Protein AF-A0A7X8YQM0-F1 (afdb_monomer_lite)

Secondary structure (DSSP, 8-state):
-GGGTGGGHHHHHS-HHHHHHHHHHTTTS-HHHHHHHHHHHHHHS--HHHHHHHHHS-B-SS-HHIIIIIIS-HHHHTT--HHHHHHHHHHHS-B-HHHHHTTTT----

Radius of gyration: 17.64 Å; chains: 1; bounding box: 40×44×36 Å

Sequence (109 aa):
MTKAFGTKWLDKTVTEETKDGLKASIQTRPRALRDERLIEEALYEMDIKTLENYLFIPQRDISCNQVIDIALSPEKLKEMTKEQIEAELANARPKSLWERQFADKVSID

Foldseek 3Di:
DCVPQALCPCVQPDDVVVVVVQCVVPVPDDSRVSRSVVVVVVVVPDDPVRVCCQQFPFDFSDDPCCLVCPVVNPVVVVVDDPVSNVVSVVNRDTDGNCVVPPPVPDDPD

Structure (mmCIF, N/CA/C/O backbone):
data_AF-A0A7X8YQM0-F1
#
_entry.id   AF-A0A7X8YQM0-F1
#
loop_
_atom_site.group_PDB
_atom_site.id
_atom_site.type_symbol
_atom_site.label_atom_id
_atom_site.label_alt_id
_atom_site.label_comp_id
_atom_site.label_asym_id
_atom_site.label_entity_id
_atom_site.label_seq_id
_atom_site.pdbx_PDB_ins_code
_atom_site.Cartn_x
_atom_site.Cartn_y
_atom_site.Cartn_z
_atom_site.occupancy
_atom_site.B_iso_or_equiv
_atom_site.auth_seq_id
_atom_site.auth_comp_id
_atom_site.auth_asym_id
_atom_site.auth_atom_id
_atom_site.pdbx_PDB_model_num
ATOM 1 N N . MET A 1 1 ? 18.193 0.384 -0.538 1.00 40.31 1 MET A N 1
ATOM 2 C CA . MET A 1 1 ? 16.714 0.472 -0.585 1.00 40.31 1 MET A CA 1
ATOM 3 C C . MET A 1 1 ? 16.036 -0.874 -0.285 1.00 40.31 1 MET A C 1
ATOM 5 O O . MET A 1 1 ? 15.030 -0.889 0.408 1.00 40.31 1 MET A O 1
ATOM 9 N N . THR A 1 2 ? 16.640 -2.004 -0.673 1.00 41.25 2 THR A N 1
ATOM 10 C CA . THR A 1 2 ? 16.228 -3.395 -0.362 1.00 41.25 2 THR A CA 1
ATOM 11 C C . THR A 1 2 ? 16.144 -3.750 1.135 1.00 41.25 2 THR A C 1
ATOM 13 O O . THR A 1 2 ? 15.331 -4.580 1.532 1.00 41.25 2 THR A O 1
ATOM 16 N N . LYS A 1 3 ? 16.896 -3.065 2.009 1.00 44.44 3 LYS A N 1
ATOM 17 C CA . LYS A 1 3 ? 16.893 -3.336 3.462 1.00 44.44 3 LYS A CA 1
ATOM 18 C C . LYS A 1 3 ? 15.594 -2.989 4.209 1.00 44.44 3 LYS A C 1
ATOM 20 O O . LYS A 1 3 ? 15.418 -3.479 5.318 1.00 44.44 3 LYS A O 1
ATOM 25 N N . ALA A 1 4 ? 14.710 -2.148 3.661 1.00 50.34 4 ALA A N 1
ATOM 26 C CA . ALA A 1 4 ? 13.541 -1.651 4.403 1.00 50.34 4 ALA A CA 1
ATOM 27 C C . ALA A 1 4 ? 12.339 -2.616 4.403 1.00 50.34 4 ALA A C 1
ATOM 29 O O . ALA A 1 4 ? 11.557 -2.603 5.350 1.00 50.34 4 ALA A O 1
ATOM 30 N N . PHE A 1 5 ? 12.201 -3.458 3.371 1.00 47.47 5 PHE A N 1
ATOM 31 C CA . PHE A 1 5 ? 11.042 -4.349 3.197 1.00 47.47 5 PHE A CA 1
ATOM 32 C C . PHE A 1 5 ? 11.367 -5.839 3.252 1.00 47.47 5 PHE A C 1
ATOM 34 O O . PHE A 1 5 ? 10.466 -6.653 3.477 1.00 47.47 5 PHE A O 1
ATOM 41 N N . GLY A 1 6 ? 12.643 -6.193 3.084 1.00 62.00 6 GLY A N 1
ATOM 42 C CA . GLY A 1 6 ? 13.093 -7.579 3.074 1.00 62.00 6 GLY A CA 1
ATOM 43 C C . GLY A 1 6 ? 12.269 -8.456 2.126 1.00 62.00 6 GLY A C 1
ATOM 44 O O . GLY A 1 6 ? 11.758 -8.010 1.099 1.00 62.00 6 GLY A O 1
ATOM 45 N N . THR A 1 7 ? 12.089 -9.713 2.515 1.00 53.75 7 THR A N 1
ATOM 46 C CA . THR A 1 7 ? 11.460 -10.771 1.707 1.00 53.75 7 THR A CA 1
ATOM 47 C C . THR A 1 7 ? 9.970 -10.574 1.412 1.00 53.75 7 THR A C 1
ATOM 49 O O . THR A 1 7 ? 9.408 -11.319 0.620 1.00 53.75 7 THR A O 1
ATOM 52 N N . LYS A 1 8 ? 9.299 -9.589 2.024 1.00 59.28 8 LYS A N 1
ATOM 53 C CA . LYS A 1 8 ? 7.849 -9.367 1.848 1.00 59.28 8 LYS A CA 1
ATOM 54 C C . LYS A 1 8 ? 7.498 -8.326 0.790 1.00 59.28 8 LYS A C 1
ATOM 56 O O . LYS A 1 8 ? 6.316 -8.093 0.556 1.00 59.28 8 LYS A O 1
ATOM 61 N N . TRP A 1 9 ? 8.489 -7.677 0.180 1.00 62.91 9 TRP A N 1
ATOM 62 C CA . TRP A 1 9 ? 8.236 -6.671 -0.852 1.00 62.91 9 TRP A CA 1
ATOM 63 C C . TRP A 1 9 ? 7.543 -7.287 -2.067 1.00 62.91 9 TRP A C 1
ATOM 65 O O . TRP A 1 9 ? 6.496 -6.803 -2.482 1.00 62.91 9 TRP A O 1
ATOM 75 N N . LEU A 1 10 ? 8.055 -8.429 -2.537 1.00 61.22 10 LEU A N 1
ATOM 76 C CA . LEU A 1 10 ? 7.543 -9.117 -3.720 1.00 61.22 10 LEU A CA 1
ATOM 77 C C . LEU A 1 10 ? 6.070 -9.528 -3.594 1.00 61.22 10 LEU A C 1
ATOM 79 O O . LEU A 1 10 ? 5.323 -9.498 -4.565 1.00 61.22 10 LEU A O 1
ATOM 83 N N . ASP A 1 11 ? 5.647 -9.900 -2.385 1.00 65.38 11 ASP A N 1
ATOM 84 C CA . ASP A 1 11 ? 4.261 -10.272 -2.104 1.00 65.38 11 ASP A CA 1
ATOM 85 C C . ASP A 1 11 ? 3.306 -9.074 -2.094 1.00 65.38 11 ASP A C 1
ATOM 87 O O . ASP A 1 11 ? 2.100 -9.262 -2.231 1.00 65.38 11 ASP A O 1
ATOM 91 N N . LYS A 1 12 ? 3.826 -7.855 -1.917 1.00 63.19 12 LYS A N 1
ATOM 92 C CA . LYS A 1 12 ? 3.021 -6.645 -1.721 1.00 63.19 12 LYS A CA 1
ATOM 93 C C . LYS A 1 12 ? 2.994 -5.704 -2.920 1.00 63.19 12 LYS A C 1
ATOM 95 O O . LYS A 1 12 ? 2.131 -4.835 -2.949 1.00 63.19 12 LYS A O 1
ATOM 100 N N . THR A 1 13 ? 3.921 -5.836 -3.868 1.00 61.56 13 THR A N 1
ATOM 101 C CA . THR A 1 13 ? 4.106 -4.840 -4.939 1.00 61.56 13 THR A CA 1
ATOM 102 C C . THR A 1 13 ? 3.963 -5.391 -6.356 1.00 61.56 13 THR A C 1
ATOM 104 O O . THR A 1 13 ? 3.983 -4.606 -7.300 1.00 61.56 13 THR A O 1
ATOM 107 N N . VAL A 1 14 ? 3.800 -6.708 -6.532 1.00 64.75 14 VAL A N 1
ATOM 108 C CA . VAL A 1 14 ? 3.805 -7.357 -7.854 1.00 64.75 14 VAL A CA 1
ATOM 109 C C . VAL A 1 14 ? 2.626 -8.329 -8.002 1.00 64.75 14 VAL A C 1
ATOM 111 O O . VAL A 1 14 ? 2.291 -9.057 -7.069 1.00 64.75 14 VAL A O 1
ATOM 114 N N . THR A 1 15 ? 1.992 -8.348 -9.181 1.00 69.38 15 THR A N 1
ATOM 115 C CA . THR A 1 15 ? 0.888 -9.262 -9.534 1.00 69.38 15 THR A CA 1
ATOM 116 C C . THR A 1 15 ? 1.358 -10.717 -9.677 1.00 69.38 15 THR A C 1
ATOM 118 O O . THR A 1 15 ? 2.495 -10.973 -10.077 1.00 69.38 15 THR A O 1
ATOM 121 N N . GLU A 1 16 ? 0.482 -11.689 -9.386 1.00 66.00 16 GLU A N 1
ATOM 122 C CA . GLU A 1 16 ? 0.839 -13.124 -9.391 1.00 66.00 16 GLU A CA 1
ATOM 123 C C . GLU A 1 16 ? 1.335 -13.638 -10.759 1.00 66.00 16 GLU A C 1
ATOM 125 O O . GLU A 1 16 ? 2.263 -14.440 -10.800 1.00 66.00 16 GLU A O 1
ATOM 130 N N . GLU A 1 17 ? 0.831 -13.110 -11.879 1.00 64.44 17 GLU A N 1
ATOM 131 C CA . GLU A 1 17 ? 1.286 -13.485 -13.233 1.00 64.44 17 GLU A CA 1
ATOM 132 C C . GLU A 1 17 ? 2.759 -13.119 -13.483 1.00 64.44 17 GLU A C 1
ATOM 134 O O . GLU A 1 17 ? 3.541 -13.920 -14.000 1.00 64.44 17 GLU A O 1
ATOM 139 N N . THR A 1 18 ? 3.173 -11.930 -13.043 1.00 63.69 18 THR A N 1
ATOM 140 C CA . THR A 1 18 ? 4.565 -11.461 -13.130 1.00 63.69 18 THR A CA 1
ATOM 141 C C . THR A 1 18 ? 5.470 -12.283 -12.206 1.00 63.69 18 THR A C 1
ATOM 143 O O . THR A 1 18 ? 6.603 -12.627 -12.545 1.00 63.69 18 THR A O 1
ATOM 146 N N . LYS A 1 19 ? 4.934 -12.674 -11.047 1.00 64.19 19 LYS A N 1
ATOM 147 C CA . LYS A 1 19 ? 5.583 -13.555 -10.070 1.00 64.19 19 LYS A CA 1
ATOM 148 C C . LYS A 1 19 ? 5.854 -14.942 -10.641 1.00 64.19 19 LYS A C 1
ATOM 150 O O . LYS A 1 19 ? 6.927 -15.490 -10.404 1.00 64.19 19 LYS A O 1
ATOM 155 N N . ASP A 1 20 ? 4.913 -15.513 -11.382 1.00 65.31 20 ASP A N 1
ATOM 156 C CA . ASP A 1 20 ? 5.049 -16.856 -11.947 1.00 65.31 20 ASP A CA 1
ATOM 157 C C . ASP A 1 20 ? 6.029 -16.893 -13.128 1.00 65.31 20 ASP A C 1
ATOM 159 O O . ASP A 1 20 ? 6.833 -17.827 -13.218 1.00 65.31 20 ASP A O 1
ATOM 163 N N . GLY A 1 21 ? 6.084 -15.830 -13.940 1.00 64.75 21 GLY A N 1
ATOM 164 C CA . GLY A 1 21 ? 7.122 -15.654 -14.964 1.00 64.75 21 GLY A CA 1
ATOM 165 C C . GLY A 1 21 ? 8.538 -15.553 -14.379 1.00 64.75 21 GLY A C 1
ATOM 166 O O . GLY A 1 21 ? 9.474 -16.179 -14.878 1.00 64.75 21 GLY A O 1
ATOM 167 N N . LEU A 1 22 ? 8.692 -14.842 -13.261 1.00 60.84 22 LEU A N 1
ATOM 168 C CA . LEU A 1 22 ? 9.976 -14.692 -12.570 1.00 60.84 22 LEU A CA 1
ATOM 169 C C . LEU A 1 22 ? 10.363 -15.905 -11.709 1.00 60.84 22 LEU A C 1
ATOM 171 O O . LEU A 1 22 ? 11.536 -16.261 -11.608 1.00 60.84 22 LEU A O 1
ATOM 175 N N . LYS A 1 23 ? 9.402 -16.633 -11.132 1.00 61.78 23 LYS A N 1
ATOM 176 C CA . LYS A 1 23 ? 9.681 -17.927 -10.484 1.00 61.78 23 LYS A CA 1
ATOM 177 C C . LYS A 1 23 ? 10.206 -18.952 -11.490 1.00 61.78 23 LYS A C 1
ATOM 179 O O . LYS A 1 23 ? 11.061 -19.757 -11.109 1.00 61.78 23 LYS A O 1
ATOM 184 N N . ALA A 1 24 ? 9.712 -18.927 -12.732 1.00 60.12 24 ALA A N 1
ATOM 185 C CA . ALA A 1 24 ? 10.136 -19.828 -13.801 1.00 60.12 24 ALA A CA 1
ATOM 186 C C . ALA A 1 24 ? 11.594 -19.587 -14.232 1.00 60.12 24 ALA A C 1
ATOM 188 O O . ALA A 1 24 ? 12.316 -20.554 -14.473 1.00 60.12 24 ALA A O 1
ATOM 189 N N . SER A 1 25 ? 12.068 -18.336 -14.243 1.00 55.34 25 SER A N 1
ATOM 190 C CA . SER A 1 25 ? 13.455 -18.010 -14.614 1.00 55.34 25 SER A CA 1
ATOM 191 C C . SER A 1 25 ? 14.483 -18.278 -13.502 1.00 55.34 25 SER A C 1
ATOM 193 O O . SER A 1 25 ? 15.667 -18.448 -13.790 1.00 55.34 25 SER A O 1
ATOM 195 N N . ILE A 1 26 ? 14.057 -18.391 -12.236 1.00 54.62 26 ILE A N 1
ATOM 196 C CA . ILE A 1 26 ? 14.966 -18.456 -11.072 1.00 54.62 26 ILE A CA 1
ATOM 197 C C . ILE A 1 26 ? 14.956 -19.844 -10.383 1.00 54.62 26 ILE A C 1
ATOM 199 O O . ILE A 1 26 ? 15.432 -19.999 -9.258 1.00 54.62 26 ILE A O 1
ATOM 203 N N . GLN A 1 27 ? 14.436 -20.901 -11.026 1.00 51.09 27 GLN A N 1
ATOM 204 C CA . GLN A 1 27 ? 14.132 -22.199 -10.385 1.00 51.09 27 GLN A CA 1
ATOM 205 C C . GLN A 1 27 ? 15.263 -22.897 -9.598 1.00 51.09 27 GLN A C 1
ATOM 207 O O . GLN A 1 27 ? 14.957 -23.758 -8.776 1.00 51.09 27 GLN A O 1
ATOM 212 N N . THR A 1 28 ? 16.533 -22.506 -9.711 1.00 51.97 28 THR A N 1
ATOM 213 C CA . THR A 1 28 ? 17.660 -23.267 -9.143 1.00 51.97 28 THR A CA 1
ATOM 214 C C . THR A 1 28 ? 18.239 -22.767 -7.811 1.00 51.97 28 THR A C 1
ATOM 216 O O . THR A 1 28 ? 19.212 -23.358 -7.346 1.00 51.97 28 THR A O 1
ATOM 219 N N . ARG A 1 29 ? 17.715 -21.715 -7.154 1.00 47.72 29 ARG A N 1
ATOM 220 C CA . ARG A 1 29 ? 18.404 -21.123 -5.969 1.00 47.72 29 ARG A CA 1
ATOM 221 C C . ARG A 1 29 ? 17.513 -20.753 -4.769 1.00 47.72 29 ARG A C 1
ATOM 223 O O . ARG A 1 29 ? 16.295 -20.739 -4.918 1.00 47.72 29 ARG A O 1
ATOM 230 N N . PRO A 1 30 ? 18.066 -20.498 -3.566 1.00 49.09 30 PRO A N 1
ATOM 231 C CA . PRO A 1 30 ? 17.280 -20.228 -2.355 1.00 49.09 30 PRO A CA 1
ATOM 232 C C . PRO A 1 30 ? 16.375 -18.992 -2.489 1.00 49.09 30 PRO A C 1
ATOM 234 O O . PRO A 1 30 ? 16.791 -17.974 -3.033 1.00 49.09 30 PRO A O 1
ATOM 237 N N . ARG A 1 31 ? 15.142 -19.083 -1.973 1.00 52.41 31 ARG A N 1
ATOM 238 C CA . ARG A 1 31 ? 14.018 -18.145 -2.194 1.00 52.41 31 ARG A CA 1
ATOM 239 C C . ARG A 1 31 ? 14.344 -16.668 -1.906 1.00 52.41 31 ARG A C 1
ATOM 241 O O . ARG A 1 31 ? 14.034 -15.819 -2.724 1.00 52.41 31 ARG A O 1
ATOM 248 N N . ALA A 1 32 ? 15.058 -16.381 -0.817 1.00 50.69 32 ALA A N 1
ATOM 249 C CA . ALA A 1 32 ? 15.410 -15.011 -0.422 1.00 50.69 32 ALA A CA 1
ATOM 250 C C . ALA A 1 32 ? 16.363 -14.301 -1.405 1.00 50.69 32 ALA A C 1
ATOM 252 O O . ALA A 1 32 ? 16.237 -13.103 -1.627 1.00 50.69 32 ALA A O 1
ATOM 253 N N . LEU A 1 33 ? 17.272 -15.052 -2.041 1.00 51.72 33 LEU A N 1
ATOM 254 C CA . LEU A 1 33 ? 18.173 -14.531 -3.077 1.00 51.72 33 LEU A CA 1
ATOM 255 C C . LEU A 1 33 ? 17.454 -14.299 -4.412 1.00 51.72 33 LEU A C 1
ATOM 257 O O . LEU A 1 33 ? 17.988 -13.606 -5.273 1.00 51.72 33 LEU A O 1
ATOM 261 N N . ARG A 1 34 ? 16.270 -14.900 -4.605 1.00 58.50 34 ARG A N 1
ATOM 262 C CA . ARG A 1 34 ? 15.435 -14.642 -5.783 1.00 58.50 34 ARG A CA 1
ATOM 263 C C . ARG A 1 34 ? 14.769 -13.288 -5.649 1.00 58.50 34 ARG A C 1
ATOM 265 O O . ARG A 1 34 ? 14.891 -12.486 -6.559 1.00 58.50 34 ARG A O 1
ATOM 272 N N . ASP A 1 35 ? 14.135 -13.039 -4.505 1.00 58.50 35 ASP A N 1
ATOM 273 C CA . ASP A 1 35 ? 13.312 -11.851 -4.295 1.00 58.50 35 ASP A CA 1
ATOM 274 C C . ASP A 1 35 ? 14.147 -10.570 -4.345 1.00 58.50 35 ASP A C 1
ATOM 276 O O . ASP A 1 35 ? 13.766 -9.663 -5.070 1.00 58.50 35 ASP A O 1
ATOM 280 N N . GLU A 1 36 ? 15.305 -10.506 -3.670 1.00 62.41 36 GLU A N 1
ATOM 281 C CA . GLU A 1 36 ? 16.200 -9.330 -3.718 1.00 62.41 36 GLU A CA 1
ATOM 282 C C . GLU A 1 36 ? 16.711 -9.036 -5.131 1.00 62.41 36 GLU A C 1
ATOM 284 O O . GLU A 1 36 ? 16.696 -7.887 -5.569 1.00 62.41 36 GLU A O 1
ATOM 289 N N . ARG A 1 37 ? 17.106 -10.075 -5.869 1.00 64.25 37 ARG A N 1
ATOM 290 C CA . ARG A 1 37 ? 17.618 -9.926 -7.232 1.00 64.25 37 ARG A CA 1
ATOM 291 C C . ARG A 1 37 ? 16.517 -9.541 -8.222 1.00 64.25 37 ARG A C 1
ATOM 293 O O . ARG A 1 37 ? 16.768 -8.776 -9.138 1.00 64.25 37 ARG A O 1
ATOM 300 N N . LEU A 1 38 ? 15.291 -9.997 -7.980 1.00 66.12 38 LEU A N 1
ATOM 301 C CA . LEU A 1 38 ? 14.080 -9.557 -8.671 1.00 66.12 38 LEU A CA 1
ATOM 302 C C . LEU A 1 38 ? 13.834 -8.053 -8.509 1.00 66.12 38 LEU A C 1
ATOM 304 O O . LEU A 1 38 ? 13.469 -7.392 -9.475 1.00 66.12 38 LEU A O 1
ATOM 308 N N . ILE A 1 39 ? 14.033 -7.514 -7.299 1.00 68.94 39 ILE A N 1
ATOM 309 C CA . ILE A 1 39 ? 13.931 -6.068 -7.038 1.00 68.94 39 ILE A CA 1
ATOM 310 C C . ILE A 1 39 ? 14.996 -5.322 -7.832 1.00 68.94 39 ILE A C 1
ATOM 312 O O . ILE A 1 39 ? 14.700 -4.317 -8.470 1.00 68.94 39 ILE A O 1
ATOM 316 N N . GLU A 1 40 ? 16.238 -5.800 -7.762 1.00 71.25 40 GLU A N 1
ATOM 317 C CA . GLU A 1 40 ? 17.375 -5.166 -8.426 1.00 71.25 40 GLU A CA 1
ATOM 318 C C . GLU A 1 40 ? 17.222 -5.187 -9.948 1.00 71.25 40 GLU A C 1
ATOM 320 O O . GLU A 1 40 ? 17.396 -4.150 -10.580 1.00 71.25 40 GLU A O 1
ATOM 325 N N . GLU A 1 41 ? 16.824 -6.321 -10.525 1.00 68.19 41 GLU A N 1
ATOM 326 C CA . GLU A 1 41 ? 16.572 -6.459 -11.962 1.00 68.19 41 GLU A CA 1
ATOM 327 C C . GLU A 1 41 ? 15.363 -5.610 -12.392 1.00 68.19 41 GLU A C 1
ATOM 329 O O . GLU A 1 41 ? 15.459 -4.873 -13.368 1.00 68.19 41 GLU A O 1
ATOM 334 N N . ALA A 1 42 ? 14.265 -5.596 -11.626 1.00 69.81 42 ALA A N 1
ATOM 335 C CA . ALA A 1 42 ? 13.109 -4.750 -11.932 1.00 69.81 42 ALA A CA 1
ATOM 336 C C . ALA A 1 42 ? 13.444 -3.252 -11.893 1.00 69.81 42 ALA A C 1
ATOM 338 O O . ALA A 1 42 ? 12.962 -2.505 -12.735 1.00 69.81 42 ALA A O 1
ATOM 339 N N . LEU A 1 43 ? 14.270 -2.803 -10.943 1.00 74.56 43 LEU A N 1
ATOM 340 C CA . LEU A 1 43 ? 14.721 -1.410 -10.883 1.00 74.56 43 LEU A CA 1
ATOM 341 C C . LEU A 1 43 ? 15.713 -1.070 -12.003 1.00 74.56 43 LEU A C 1
ATOM 343 O O . LEU A 1 43 ? 15.728 0.070 -12.457 1.00 74.56 43 LEU A O 1
ATOM 347 N N . TYR A 1 44 ? 16.535 -2.029 -12.435 1.00 74.06 44 TYR A N 1
ATOM 348 C CA . TYR A 1 44 ? 17.516 -1.835 -13.506 1.00 74.06 44 TYR A CA 1
ATOM 349 C C . TYR A 1 44 ? 16.860 -1.688 -14.886 1.00 74.06 44 TYR A C 1
ATOM 351 O O . TYR A 1 44 ? 17.327 -0.904 -15.707 1.00 74.06 44 TYR A O 1
ATOM 359 N N . GLU A 1 45 ? 15.760 -2.403 -15.122 1.00 77.38 45 GLU A N 1
ATOM 360 C CA . GLU A 1 45 ? 14.999 -2.354 -16.379 1.00 77.38 45 GLU A CA 1
ATOM 361 C C . GLU A 1 45 ? 14.063 -1.132 -16.480 1.00 77.38 45 GLU A C 1
ATOM 363 O O . GLU A 1 45 ? 13.523 -0.845 -17.549 1.00 77.38 45 GLU A O 1
ATOM 368 N N . MET A 1 46 ? 13.844 -0.393 -15.385 1.00 81.69 46 MET A N 1
ATOM 369 C CA . MET A 1 46 ? 13.011 0.811 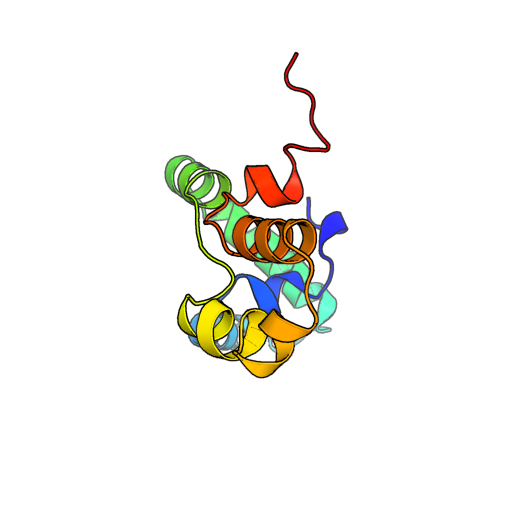-15.401 1.00 81.69 46 MET A CA 1
ATOM 370 C C . MET A 1 46 ? 13.768 1.999 -15.996 1.00 81.69 46 MET A C 1
ATOM 372 O O . MET A 1 46 ? 14.801 2.426 -15.481 1.00 81.69 46 MET A O 1
ATOM 376 N N . ASP A 1 47 ? 13.196 2.612 -17.033 1.00 84.06 47 ASP A N 1
ATOM 377 C CA . ASP A 1 47 ? 13.627 3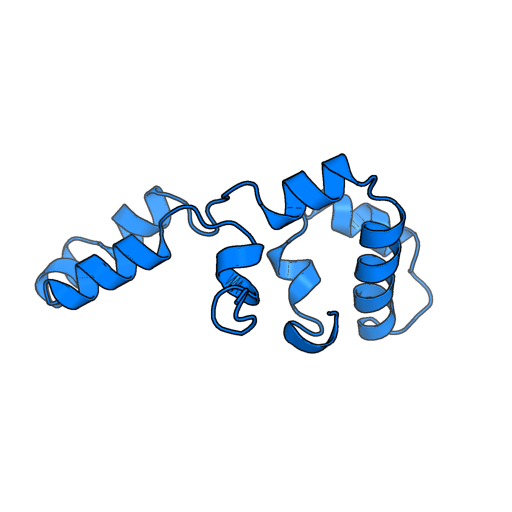.945 -17.446 1.00 84.06 47 ASP A CA 1
ATOM 378 C C . ASP A 1 47 ? 13.250 5.005 -16.393 1.00 84.06 47 ASP A C 1
ATOM 380 O O . ASP A 1 47 ? 12.438 4.776 -15.490 1.00 84.06 47 ASP A O 1
ATOM 384 N N . ILE A 1 48 ? 13.845 6.197 -16.512 1.00 84.56 48 ILE A N 1
ATOM 385 C CA . ILE A 1 48 ? 13.643 7.298 -15.555 1.00 84.56 48 ILE A CA 1
ATOM 386 C C . ILE A 1 48 ? 12.152 7.608 -15.375 1.00 84.56 48 ILE A C 1
ATOM 388 O O . ILE A 1 48 ? 11.697 7.797 -14.251 1.00 84.56 48 ILE A O 1
ATOM 392 N N . LYS A 1 49 ? 11.374 7.598 -16.461 1.00 82.12 4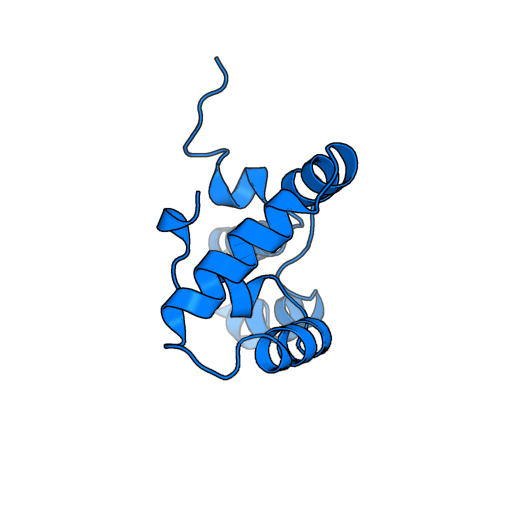9 LYS A N 1
ATOM 393 C CA . LYS A 1 49 ? 9.943 7.914 -16.424 1.00 82.12 49 LYS A CA 1
ATOM 394 C C . LYS A 1 49 ? 9.141 6.838 -15.692 1.00 82.12 49 LYS A C 1
ATOM 396 O O . LYS A 1 49 ? 8.194 7.141 -14.969 1.00 82.12 49 LYS A O 1
ATOM 401 N N . THR A 1 50 ? 9.506 5.578 -15.869 1.00 82.00 50 THR A N 1
ATOM 402 C CA . THR A 1 50 ? 8.878 4.437 -15.201 1.00 82.00 50 THR A CA 1
ATOM 403 C C . THR A 1 50 ? 9.209 4.445 -13.717 1.00 82.00 50 THR A C 1
ATOM 405 O O . THR A 1 50 ? 8.320 4.218 -12.896 1.00 82.00 50 THR A O 1
ATOM 408 N N . LEU A 1 51 ? 10.447 4.793 -13.364 1.00 84.75 51 LEU A N 1
ATOM 409 C CA . LEU A 1 51 ? 10.868 4.955 -11.978 1.00 84.75 51 LEU A CA 1
ATOM 410 C C . LEU A 1 51 ? 10.160 6.137 -11.300 1.00 84.75 51 LEU A C 1
ATOM 412 O O . LEU A 1 51 ? 9.670 5.990 -10.181 1.00 84.75 51 LEU A O 1
ATOM 416 N N . GLU A 1 52 ? 10.046 7.284 -11.975 1.00 85.19 52 GLU A N 1
ATOM 417 C CA . GLU A 1 52 ? 9.270 8.434 -11.492 1.00 85.19 52 GLU A CA 1
ATOM 418 C C . GLU A 1 52 ? 7.813 8.045 -11.243 1.00 85.19 52 GLU A C 1
ATOM 420 O O . GLU A 1 52 ? 7.269 8.298 -10.168 1.00 85.19 52 GLU A O 1
ATOM 425 N N . ASN A 1 53 ? 7.194 7.361 -12.204 1.00 87.12 53 ASN A N 1
ATOM 426 C CA . ASN A 1 53 ? 5.821 6.893 -12.072 1.00 87.12 53 ASN A CA 1
ATOM 427 C C . ASN A 1 53 ? 5.660 5.933 -10.890 1.00 87.12 53 ASN A C 1
ATOM 429 O O . ASN A 1 53 ? 4.730 6.074 -10.098 1.00 87.12 53 ASN A O 1
ATOM 433 N N . TYR A 1 54 ? 6.577 4.978 -10.754 1.00 85.19 54 TYR A N 1
ATOM 434 C CA . TYR A 1 54 ? 6.583 4.003 -9.670 1.00 85.19 54 TYR A CA 1
ATOM 435 C C . TYR A 1 54 ? 6.728 4.661 -8.289 1.00 85.19 54 TYR A C 1
ATOM 437 O O . TYR A 1 54 ? 6.064 4.260 -7.331 1.00 85.19 54 TYR A O 1
ATOM 445 N N . LEU A 1 55 ? 7.574 5.687 -8.176 1.00 86.50 55 LEU A N 1
ATOM 446 C CA . LEU A 1 55 ? 7.840 6.366 -6.910 1.00 86.50 55 LEU A CA 1
ATOM 447 C C . LEU A 1 55 ? 6.757 7.377 -6.533 1.00 86.50 55 LEU A C 1
ATOM 449 O O . LEU A 1 55 ? 6.423 7.468 -5.349 1.00 86.50 55 LEU A O 1
ATOM 453 N N . PHE A 1 56 ? 6.223 8.120 -7.507 1.00 89.25 56 PHE A N 1
ATOM 454 C CA . PHE A 1 56 ? 5.454 9.341 -7.255 1.00 89.25 56 PHE A CA 1
ATOM 455 C C . PHE A 1 56 ? 3.977 9.274 -7.647 1.00 89.25 56 PHE A C 1
ATOM 457 O O . PHE A 1 56 ? 3.210 10.094 -7.145 1.00 89.25 56 PHE A O 1
ATOM 464 N N . ILE A 1 57 ? 3.524 8.319 -8.471 1.00 90.25 57 ILE A N 1
ATOM 465 C CA . ILE A 1 57 ? 2.084 8.193 -8.749 1.00 90.25 57 ILE A CA 1
ATOM 466 C C . ILE A 1 57 ? 1.377 7.622 -7.511 1.00 90.25 57 ILE A C 1
ATOM 468 O O . ILE A 1 57 ? 1.706 6.516 -7.074 1.00 90.25 57 ILE A O 1
ATOM 472 N N . PRO A 1 58 ? 0.374 8.321 -6.945 1.00 89.19 58 PRO A N 1
ATOM 473 C CA . PRO A 1 58 ? -0.366 7.807 -5.804 1.00 89.19 58 PRO A CA 1
ATOM 474 C C . PRO A 1 58 ? -1.193 6.582 -6.184 1.00 89.19 58 PRO A C 1
ATOM 476 O O . PRO A 1 58 ? -2.024 6.631 -7.092 1.00 89.19 58 PRO A O 1
ATOM 479 N N . GLN A 1 59 ? -1.019 5.494 -5.440 1.00 84.19 59 GLN A N 1
ATOM 480 C CA . GLN A 1 59 ? -1.816 4.277 -5.598 1.00 84.19 59 GLN A CA 1
ATOM 481 C C . GLN A 1 59 ? -2.543 3.953 -4.296 1.00 84.19 59 GLN A C 1
ATOM 483 O O . GLN A 1 59 ? -2.135 4.399 -3.225 1.00 84.19 59 GLN A O 1
ATOM 488 N N . ARG A 1 60 ? -3.646 3.202 -4.355 1.00 82.50 60 ARG A N 1
ATOM 489 C CA . ARG A 1 60 ? -4.330 2.702 -3.151 1.00 82.50 60 ARG A CA 1
ATOM 490 C C . ARG A 1 60 ? -3.874 1.280 -2.861 1.00 82.50 60 ARG A C 1
ATOM 492 O O . ARG A 1 60 ? -4.011 0.425 -3.724 1.00 82.50 60 ARG A O 1
ATOM 499 N N . ASP A 1 61 ? -3.416 1.039 -1.636 1.00 79.25 61 ASP A N 1
ATOM 500 C CA . ASP A 1 61 ? -3.076 -0.317 -1.173 1.00 79.25 61 ASP A CA 1
ATOM 501 C C . ASP A 1 61 ? -4.314 -1.117 -0.761 1.00 79.25 61 ASP A C 1
ATOM 503 O O . ASP A 1 61 ? -4.284 -2.343 -0.710 1.00 79.25 61 ASP A O 1
ATOM 507 N N . ILE A 1 62 ? -5.401 -0.413 -0.439 1.00 82.38 62 ILE A N 1
ATOM 508 C CA . ILE A 1 62 ? -6.635 -0.988 0.084 1.00 82.38 62 ILE A CA 1
ATOM 509 C C . ILE A 1 62 ? -7.786 -0.530 -0.807 1.00 82.38 62 ILE A C 1
ATOM 511 O O . ILE A 1 62 ? -7.910 0.653 -1.143 1.00 82.38 62 ILE A O 1
ATOM 515 N N . SER A 1 63 ? -8.634 -1.474 -1.207 1.00 87.31 63 SER A N 1
ATOM 516 C CA . SER A 1 63 ? -9.826 -1.164 -1.998 1.00 87.31 63 SER A CA 1
ATOM 517 C C . SER A 1 63 ? -10.863 -0.404 -1.169 1.00 87.31 63 SER A C 1
ATOM 519 O O . SER A 1 63 ? -10.987 -0.613 0.037 1.00 87.31 63 SER A O 1
ATOM 521 N N . CYS A 1 64 ? -11.673 0.438 -1.817 1.00 86.88 64 CYS A N 1
ATOM 522 C CA . CYS A 1 64 ? -12.747 1.161 -1.128 1.00 86.88 64 CYS A CA 1
ATOM 523 C C . CYS A 1 64 ? -13.723 0.212 -0.413 1.00 86.88 64 CYS A C 1
ATOM 525 O O . CYS A 1 64 ? -14.160 0.523 0.687 1.00 86.88 64 CYS A O 1
ATOM 527 N N . ASN A 1 65 ? -14.000 -0.959 -0.992 1.00 90.94 65 ASN A N 1
ATOM 528 C CA . ASN A 1 65 ? -14.889 -1.958 -0.394 1.00 90.94 65 ASN A CA 1
ATOM 529 C C . ASN A 1 65 ? -14.294 -2.532 0.896 1.00 90.94 65 ASN A C 1
ATOM 531 O O . ASN A 1 65 ? -14.978 -2.631 1.902 1.00 90.94 65 ASN A O 1
ATOM 535 N N . GLN A 1 66 ? -12.990 -2.826 0.926 1.00 89.56 66 GLN A N 1
ATOM 536 C CA . GLN A 1 66 ? -12.334 -3.251 2.168 1.00 89.56 66 GLN A CA 1
ATOM 537 C C . GLN A 1 66 ? -12.395 -2.163 3.248 1.00 89.56 66 GLN A C 1
ATOM 539 O O . GLN A 1 66 ? -12.550 -2.468 4.427 1.00 89.56 66 GLN A O 1
ATOM 544 N N . VAL A 1 67 ? -12.307 -0.890 2.865 1.00 91.06 67 VAL A N 1
ATOM 545 C CA . VAL A 1 67 ? -12.403 0.214 3.826 1.00 91.06 67 VAL A CA 1
ATOM 546 C C . VAL A 1 67 ? -13.828 0.345 4.356 1.00 91.06 67 VAL A C 1
ATOM 548 O O . VAL A 1 67 ? -14.013 0.394 5.564 1.00 91.06 67 VAL A O 1
ATOM 551 N N . ILE A 1 68 ? -14.831 0.370 3.481 1.00 91.31 68 ILE A N 1
ATOM 552 C CA . ILE A 1 68 ? -16.230 0.610 3.858 1.00 91.31 68 ILE A CA 1
ATOM 553 C C . ILE A 1 68 ? -16.832 -0.613 4.556 1.00 91.31 68 ILE A C 1
ATOM 555 O O . ILE A 1 68 ? -17.406 -0.487 5.634 1.00 91.31 68 ILE A O 1
ATOM 559 N N . ASP A 1 69 ? -16.664 -1.798 3.977 1.00 92.31 69 ASP A N 1
ATOM 560 C CA . ASP A 1 69 ? -17.373 -2.997 4.425 1.00 92.31 69 ASP A CA 1
ATOM 561 C C . ASP A 1 69 ? -16.650 -3.711 5.577 1.00 92.31 69 ASP A C 1
ATOM 563 O O . ASP A 1 69 ? -17.277 -4.464 6.320 1.00 92.31 69 ASP A O 1
ATOM 567 N N . ILE A 1 70 ? -15.338 -3.482 5.752 1.00 90.38 70 ILE A N 1
ATOM 568 C CA . ILE A 1 70 ? -14.519 -4.203 6.745 1.00 90.38 70 ILE A CA 1
ATOM 569 C C . ILE A 1 70 ? -13.903 -3.274 7.792 1.00 90.38 70 ILE A C 1
ATOM 571 O O . ILE A 1 70 ? -13.994 -3.571 8.988 1.00 90.38 70 ILE A O 1
ATOM 575 N N . ALA A 1 71 ? -13.214 -2.203 7.388 1.00 87.88 71 ALA A N 1
ATOM 576 C CA . ALA A 1 71 ? -12.532 -1.312 8.335 1.00 87.88 71 ALA A CA 1
ATOM 577 C C . ALA A 1 71 ? -13.523 -0.379 9.050 1.00 87.88 71 ALA A C 1
ATOM 579 O O . ALA A 1 71 ? -13.467 -0.245 10.268 1.00 87.88 71 ALA A O 1
ATOM 580 N N . LEU A 1 72 ? -14.474 0.176 8.299 1.00 92.00 72 LEU A N 1
ATOM 581 C CA . LEU A 1 72 ? -15.521 1.091 8.752 1.00 92.00 72 LEU A CA 1
ATOM 582 C C . LEU A 1 72 ? -16.904 0.428 8.715 1.00 92.00 72 LEU A C 1
ATOM 584 O O . LEU A 1 72 ? -17.906 1.078 8.417 1.00 92.00 72 LEU A O 1
ATOM 588 N N . SER A 1 73 ? -16.967 -0.873 9.017 1.00 93.38 73 SER A N 1
ATOM 589 C CA . SER A 1 73 ? -18.245 -1.578 9.077 1.00 93.38 73 SER A CA 1
ATOM 590 C C . SER A 1 73 ? -19.164 -0.948 10.141 1.00 93.38 73 SER A C 1
ATOM 592 O O . SER A 1 73 ? -18.675 -0.380 11.124 1.00 93.38 73 SER A O 1
ATOM 594 N N . PRO A 1 74 ? -20.500 -1.065 10.013 1.00 92.94 74 PRO A N 1
ATOM 595 C CA . PRO A 1 74 ? -21.443 -0.475 10.970 1.00 92.94 74 PRO A CA 1
ATOM 596 C C . PRO A 1 74 ? -21.242 -0.930 12.422 1.00 92.94 74 PRO A C 1
ATOM 598 O O . PRO A 1 74 ? -21.628 -0.226 13.352 1.00 92.94 74 PRO A O 1
ATOM 601 N N . GLU A 1 75 ? -20.675 -2.119 12.614 1.00 92.31 75 GLU A N 1
ATOM 602 C CA . GLU A 1 75 ? -20.344 -2.687 13.921 1.00 92.31 75 GLU A CA 1
ATOM 603 C C . GLU A 1 75 ? -19.122 -1.989 14.519 1.00 92.31 75 GLU A C 1
ATOM 605 O O . GLU A 1 75 ? -19.197 -1.486 15.637 1.00 92.31 75 GLU A O 1
ATOM 610 N N . LYS A 1 76 ? -18.040 -1.849 13.742 1.00 90.88 76 LYS A N 1
ATOM 611 C CA . LYS A 1 76 ? -16.815 -1.171 14.186 1.00 90.88 76 LYS A CA 1
ATOM 612 C C . LYS A 1 76 ? -17.003 0.327 14.370 1.00 90.88 76 LYS A C 1
ATOM 614 O O . LYS A 1 76 ? -16.513 0.884 15.344 1.00 90.88 76 LYS A O 1
ATOM 619 N N . LEU A 1 77 ? -17.760 0.985 13.491 1.00 91.81 77 LEU A N 1
ATOM 620 C CA . LEU A 1 77 ? -18.020 2.426 13.581 1.00 91.81 77 LEU A CA 1
ATOM 621 C C . LEU A 1 77 ? -18.670 2.844 14.905 1.00 91.81 77 LEU A C 1
ATOM 623 O O . LEU A 1 77 ? -18.459 3.968 15.348 1.00 91.81 77 LEU A O 1
ATOM 627 N N . LYS A 1 78 ? -19.446 1.961 15.544 1.00 91.94 78 LYS A N 1
ATOM 628 C CA . LYS A 1 78 ? -20.061 2.234 16.855 1.00 91.94 78 LYS A CA 1
ATOM 629 C C . LYS A 1 78 ? -19.050 2.238 17.999 1.00 91.94 78 LYS A C 1
ATOM 631 O O . LYS A 1 78 ? -19.319 2.837 19.035 1.00 91.94 78 LYS A O 1
ATOM 636 N N . GLU A 1 79 ? -17.927 1.556 17.816 1.00 93.00 79 GLU A N 1
ATOM 637 C CA . GLU A 1 79 ? -16.870 1.390 18.815 1.00 93.00 79 GLU A CA 1
ATOM 638 C C . GLU A 1 79 ? -15.688 2.338 18.571 1.00 93.00 79 GLU A C 1
ATOM 640 O O . GLU A 1 79 ? -14.849 2.520 19.452 1.00 93.00 79 GLU A O 1
ATOM 645 N N . MET A 1 80 ? -15.624 2.955 17.389 1.00 93.31 80 MET A N 1
ATOM 646 C CA . MET A 1 80 ? -14.543 3.850 16.997 1.00 93.31 80 MET A CA 1
ATOM 647 C C . MET A 1 80 ? -14.813 5.300 17.395 1.00 93.31 80 MET A C 1
ATOM 649 O O . MET A 1 80 ? -15.916 5.827 17.236 1.00 93.31 80 MET A O 1
ATOM 653 N N . THR A 1 81 ? -13.765 5.988 17.838 1.00 94.75 81 THR A N 1
ATOM 654 C CA . THR A 1 81 ? -13.793 7.445 17.975 1.00 94.75 81 THR A CA 1
ATOM 655 C C . THR A 1 81 ? -13.631 8.121 16.615 1.00 94.75 81 THR A C 1
ATOM 657 O O . THR A 1 81 ? -13.184 7.520 15.633 1.00 94.75 81 THR A O 1
ATOM 660 N N . LYS A 1 82 ? -13.956 9.414 16.556 1.00 92.88 82 LYS A N 1
ATOM 661 C CA . LYS A 1 82 ? -13.782 10.220 15.345 1.00 92.88 82 LYS A CA 1
ATOM 662 C C . LYS A 1 82 ? -12.330 10.197 14.855 1.00 92.88 82 LYS A C 1
ATOM 664 O O . LYS A 1 82 ? -12.096 10.047 13.661 1.00 92.88 82 LYS A O 1
ATOM 669 N N . GLU A 1 83 ? -11.370 10.277 15.768 1.00 94.06 83 GLU A N 1
ATOM 670 C CA . GLU A 1 83 ? -9.938 10.278 15.456 1.00 94.06 83 GLU A CA 1
ATOM 671 C C . GLU A 1 83 ? -9.498 8.941 14.846 1.00 94.06 83 GLU A C 1
ATOM 673 O O . GLU A 1 83 ? -8.691 8.909 13.919 1.00 94.06 83 GLU A O 1
ATOM 678 N N . GLN A 1 84 ? -10.058 7.826 15.324 1.00 91.19 84 GLN A N 1
ATOM 679 C CA . GLN A 1 84 ? -9.775 6.500 14.771 1.00 91.19 84 GLN A CA 1
ATOM 680 C C . GLN A 1 84 ? -10.353 6.344 13.361 1.00 91.19 84 GLN A C 1
ATOM 682 O O . GLN A 1 84 ? -9.701 5.779 12.485 1.00 91.19 84 GLN A O 1
ATOM 687 N N . ILE A 1 85 ? -11.548 6.885 13.116 1.00 92.75 85 ILE A N 1
ATOM 688 C CA . ILE A 1 85 ? -12.162 6.893 11.780 1.00 92.75 85 ILE A CA 1
ATOM 689 C C . ILE A 1 85 ? -11.328 7.744 10.816 1.00 92.75 85 ILE A C 1
ATOM 691 O O . ILE A 1 85 ? -11.062 7.330 9.687 1.00 92.75 85 ILE A O 1
ATOM 695 N N . GLU A 1 86 ? -10.881 8.920 11.258 1.00 92.75 86 GLU A N 1
ATOM 696 C CA . GLU A 1 86 ? -10.002 9.790 10.473 1.00 92.75 86 GLU A CA 1
ATOM 697 C C . GLU A 1 86 ? -8.669 9.106 10.146 1.00 92.75 86 GLU A C 1
ATOM 699 O O . GLU A 1 86 ? -8.207 9.197 9.006 1.00 92.75 86 GLU A O 1
ATOM 704 N N . ALA A 1 87 ? -8.088 8.365 11.093 1.00 90.06 87 ALA A N 1
ATOM 705 C CA . ALA A 1 87 ? -6.868 7.591 10.875 1.00 90.06 87 ALA A CA 1
ATOM 706 C C . ALA A 1 87 ? -7.056 6.471 9.836 1.00 90.06 87 ALA A C 1
ATOM 708 O O . ALA A 1 87 ? -6.242 6.348 8.917 1.00 90.06 87 ALA A O 1
ATOM 709 N N . GLU A 1 88 ? -8.141 5.695 9.917 1.00 90.19 88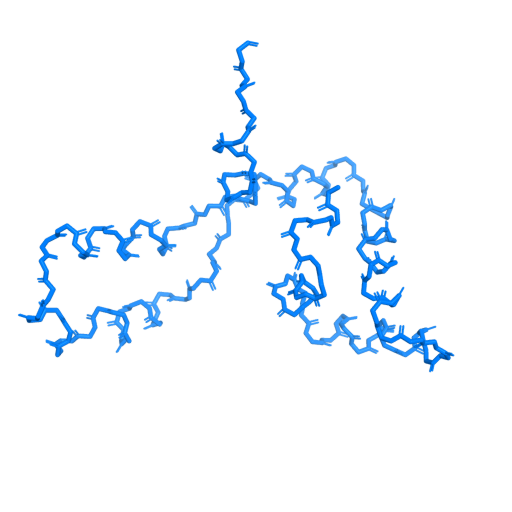 GLU A N 1
ATOM 710 C CA . GLU A 1 88 ? -8.448 4.654 8.923 1.00 90.19 88 GLU A CA 1
ATOM 711 C C . GLU A 1 88 ? -8.655 5.246 7.524 1.00 90.19 88 GLU A C 1
ATOM 713 O O . GLU A 1 88 ? -8.093 4.767 6.534 1.00 90.19 88 GLU A O 1
ATOM 718 N N . LEU A 1 89 ? -9.387 6.359 7.430 1.00 89.62 89 LEU A N 1
ATOM 719 C CA . LEU A 1 89 ? -9.567 7.066 6.164 1.00 89.62 89 LEU A CA 1
ATOM 720 C C . LEU A 1 89 ? -8.242 7.607 5.621 1.00 89.62 89 LEU A C 1
ATOM 722 O O . LEU A 1 89 ? -7.999 7.509 4.419 1.00 89.62 89 LEU A O 1
ATOM 726 N N . ALA A 1 90 ? -7.377 8.159 6.473 1.00 87.94 90 ALA A N 1
ATOM 727 C CA . ALA A 1 90 ? -6.064 8.660 6.073 1.00 87.94 90 ALA A CA 1
ATOM 728 C C . ALA A 1 90 ? -5.137 7.541 5.570 1.00 87.94 90 ALA A C 1
ATOM 730 O O . ALA A 1 90 ? -4.354 7.766 4.641 1.00 87.94 90 ALA A O 1
ATOM 731 N N . ASN A 1 91 ? -5.245 6.337 6.136 1.00 85.62 91 ASN A N 1
ATOM 732 C CA . ASN A 1 91 ? -4.518 5.150 5.680 1.00 85.62 91 ASN A CA 1
ATOM 733 C C . ASN A 1 91 ? -5.047 4.617 4.342 1.00 85.62 91 ASN A C 1
ATOM 735 O O . ASN A 1 91 ? -4.266 4.154 3.514 1.00 85.62 91 ASN A O 1
ATOM 739 N N . ALA A 1 92 ? -6.352 4.741 4.098 1.00 88.06 92 ALA A N 1
ATOM 740 C CA . ALA A 1 92 ? -6.999 4.335 2.853 1.00 88.06 92 ALA A CA 1
ATOM 741 C C . ALA A 1 92 ? -6.760 5.286 1.665 1.00 88.06 92 ALA A C 1
ATOM 743 O O . ALA A 1 92 ? -7.035 4.930 0.510 1.00 88.06 92 ALA A O 1
ATOM 744 N N . ARG A 1 93 ? -6.305 6.522 1.911 1.00 88.06 93 ARG A N 1
ATOM 745 C CA . ARG A 1 93 ? -6.064 7.481 0.825 1.00 88.06 93 ARG A CA 1
ATOM 746 C C . ARG A 1 93 ? -4.928 7.006 -0.088 1.00 88.06 93 ARG A C 1
ATOM 748 O O . ARG A 1 93 ? -3.971 6.392 0.389 1.00 88.06 93 ARG A O 1
ATOM 755 N N . PRO A 1 94 ? -5.010 7.304 -1.399 1.00 89.62 94 PRO A N 1
ATOM 756 C CA . PRO A 1 94 ? -3.888 7.079 -2.293 1.00 89.62 94 PRO A CA 1
ATOM 757 C C . PRO A 1 94 ? -2.667 7.823 -1.763 1.00 89.62 94 PRO A C 1
ATOM 759 O O . PRO A 1 94 ? -2.766 9.002 -1.427 1.00 89.62 94 PRO A O 1
ATOM 762 N N . LYS A 1 95 ? -1.539 7.127 -1.700 1.00 89.31 95 LYS A N 1
ATOM 763 C CA . LYS A 1 95 ? -0.240 7.713 -1.384 1.00 89.31 95 LYS A CA 1
ATOM 764 C C . LYS A 1 95 ? 0.761 7.146 -2.370 1.00 89.31 95 LYS A C 1
ATOM 766 O O . LYS A 1 95 ? 0.648 5.987 -2.781 1.00 89.31 95 LYS A O 1
ATOM 771 N N . SER A 1 96 ? 1.697 7.975 -2.781 1.00 89.62 96 SER A N 1
ATOM 772 C CA . SER A 1 96 ? 2.845 7.541 -3.560 1.00 89.62 96 SER A CA 1
ATOM 773 C C . SER A 1 96 ? 3.720 6.606 -2.723 1.00 89.62 96 SER A C 1
ATOM 775 O O . SER A 1 96 ? 3.673 6.607 -1.484 1.00 89.62 96 SER A O 1
ATOM 777 N N . LEU A 1 97 ? 4.541 5.790 -3.384 1.00 85.75 97 LEU A N 1
ATOM 778 C CA . LEU A 1 97 ? 5.519 4.977 -2.666 1.00 85.75 97 LEU A CA 1
ATOM 779 C C . LEU A 1 97 ? 6.499 5.870 -1.892 1.00 85.75 97 LEU A C 1
ATOM 781 O O . LEU A 1 97 ? 6.913 5.511 -0.787 1.00 85.75 97 LEU A O 1
ATOM 785 N N . TRP A 1 98 ? 6.803 7.051 -2.441 1.00 86.44 98 TRP A N 1
ATOM 786 C CA . TRP A 1 98 ? 7.629 8.053 -1.786 1.00 86.44 98 TRP A CA 1
ATOM 787 C C . TRP A 1 98 ? 7.081 8.493 -0.430 1.00 86.44 98 TRP A C 1
ATOM 789 O O . TRP A 1 98 ? 7.767 8.366 0.587 1.00 86.44 98 TRP A O 1
ATOM 799 N N . GLU A 1 99 ? 5.825 8.930 -0.392 1.00 85.50 99 GLU A N 1
ATOM 800 C CA . GLU A 1 99 ? 5.158 9.366 0.841 1.00 85.50 99 GLU A CA 1
ATOM 801 C C . GLU A 1 99 ? 5.100 8.261 1.893 1.00 85.50 99 GLU A C 1
ATOM 803 O O . GLU A 1 99 ? 5.246 8.519 3.082 1.00 85.50 99 GLU A O 1
ATOM 808 N N . ARG A 1 100 ? 4.918 7.010 1.466 1.00 81.81 100 ARG A N 1
ATOM 809 C CA . ARG A 1 100 ? 4.801 5.876 2.389 1.00 81.81 100 ARG A CA 1
ATOM 810 C C . ARG A 1 100 ? 6.117 5.467 3.027 1.00 81.81 100 ARG A C 1
ATOM 812 O O . ARG A 1 100 ? 6.100 4.909 4.120 1.00 81.81 100 ARG A O 1
ATOM 819 N N . GLN A 1 101 ? 7.227 5.630 2.311 1.00 81.56 101 GLN A N 1
ATOM 820 C CA . GLN A 1 101 ? 8.488 4.986 2.681 1.00 81.56 101 GLN A CA 1
ATOM 821 C C . GLN A 1 101 ? 9.625 5.939 2.985 1.00 81.56 101 GLN A C 1
ATOM 823 O O . GLN A 1 101 ? 10.530 5.570 3.743 1.00 81.56 101 GLN A O 1
ATOM 828 N N . PHE A 1 102 ? 9.579 7.137 2.413 1.00 79.19 102 PHE A N 1
ATOM 829 C CA . PHE A 1 102 ? 10.709 8.052 2.399 1.00 79.19 102 PHE A CA 1
ATOM 830 C C . PHE A 1 102 ? 10.365 9.437 2.946 1.00 79.19 102 PHE A C 1
ATOM 832 O O . PHE A 1 102 ? 11.233 10.016 3.587 1.00 79.19 102 PHE A O 1
ATOM 839 N N . ALA A 1 103 ? 9.133 9.938 2.788 1.00 74.69 103 ALA A N 1
ATOM 840 C CA . ALA A 1 103 ? 8.776 11.300 3.213 1.00 74.69 103 ALA A CA 1
ATOM 841 C C . ALA A 1 103 ? 9.046 11.581 4.703 1.00 74.69 103 ALA A C 1
ATOM 843 O O . ALA A 1 103 ? 9.607 12.620 5.026 1.00 74.69 103 ALA A O 1
ATOM 844 N N . ASP A 1 104 ? 8.769 10.630 5.598 1.00 72.50 104 ASP A N 1
ATOM 845 C CA . ASP A 1 104 ? 9.035 10.804 7.038 1.00 72.50 104 ASP A CA 1
ATOM 846 C C . ASP A 1 104 ? 10.520 10.617 7.417 1.00 72.50 104 ASP A C 1
ATOM 848 O O . ASP A 1 104 ? 10.910 10.816 8.567 1.00 72.50 104 ASP A O 1
ATOM 852 N N . LYS A 1 105 ? 11.358 10.161 6.477 1.00 66.81 105 LYS A N 1
ATOM 853 C CA . LYS A 1 105 ? 12.756 9.751 6.720 1.00 66.81 105 LYS A CA 1
ATOM 854 C C . LYS A 1 105 ? 13.782 10.590 5.966 1.00 66.81 105 LYS A C 1
ATOM 856 O O . LYS A 1 105 ? 14.972 1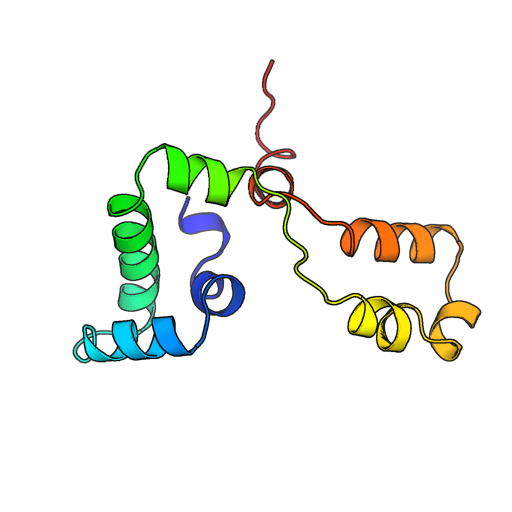0.482 6.256 1.00 66.81 105 LYS A O 1
ATOM 861 N N . VAL A 1 106 ? 13.343 11.377 4.991 1.00 60.91 106 VAL A N 1
ATOM 862 C CA . VAL A 1 106 ? 14.192 12.203 4.136 1.00 60.91 106 VAL A CA 1
ATOM 863 C C . VAL A 1 106 ? 13.658 13.629 4.213 1.00 60.91 106 VAL A C 1
ATOM 865 O O . VAL A 1 106 ? 12.673 13.952 3.555 1.00 60.91 106 VAL A O 1
ATOM 868 N N . SER A 1 107 ? 14.304 14.470 5.029 1.00 54.69 107 SER A N 1
ATOM 869 C CA . SER A 1 107 ? 14.067 15.918 4.991 1.00 54.69 107 SER A CA 1
ATOM 870 C C . SER A 1 107 ? 14.691 16.454 3.710 1.00 54.69 107 SER A C 1
ATOM 872 O O . SER A 1 107 ? 15.879 16.231 3.465 1.00 54.69 107 SER A O 1
ATOM 874 N N . ILE A 1 108 ? 13.883 17.100 2.876 1.00 56.66 108 ILE A N 1
ATOM 875 C CA . ILE A 1 108 ? 14.359 17.842 1.711 1.00 56.66 108 ILE A CA 1
ATOM 876 C C . ILE A 1 108 ? 14.352 19.311 2.137 1.00 56.66 108 ILE A C 1
ATOM 878 O O . ILE A 1 108 ? 13.403 20.033 1.844 1.00 56.66 108 ILE A O 1
ATOM 882 N N . ASP A 1 109 ? 15.368 19.691 2.911 1.00 49.09 109 ASP A N 1
ATOM 883 C CA . ASP A 1 109 ? 15.716 21.091 3.182 1.00 49.09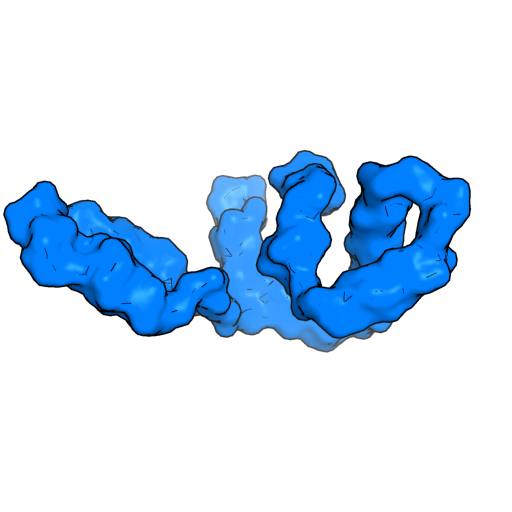 109 ASP A CA 1
ATOM 884 C C . ASP A 1 109 ? 16.836 21.538 2.234 1.00 49.09 109 ASP A C 1
ATOM 886 O O . ASP A 1 109 ? 17.768 20.728 1.998 1.00 49.09 109 ASP A O 1
#

pLDDT: mean 74.85, std 15.48, range [40.31, 94.75]